Protein AF-A0A081D9Q4-F1 (afdb_monomer_lite)

Secondary structure (DSSP, 8-state):
--HHHHHTS-GGG--SHHHHHHHHHHHHHHHH-S-HHHHHHHHHHHHHHHHHHHHHH-GGGS--S---------------------------------------

Radius of gyration: 26.52 Å; chains: 1; bounding box: 28×70×65 Å

Structure (mmCIF, N/CA/C/O backbone):
data_AF-A0A081D9Q4-F1
#
_entry.id   AF-A0A081D9Q4-F1
#
loop_
_atom_site.group_PDB
_atom_site.id
_atom_site.type_symbol
_atom_site.label_atom_id
_atom_site.label_alt_id
_atom_site.label_comp_id
_atom_site.label_asym_id
_atom_site.label_entity_id
_atom_site.label_seq_id
_atom_site.pdbx_PDB_ins_code
_atom_site.Cartn_x
_atom_site.Cartn_y
_atom_site.Cartn_z
_atom_site.occupancy
_atom_site.B_iso_or_equiv
_atom_site.auth_seq_id
_atom_site.auth_comp_id
_atom_site.auth_asym_id
_atom_si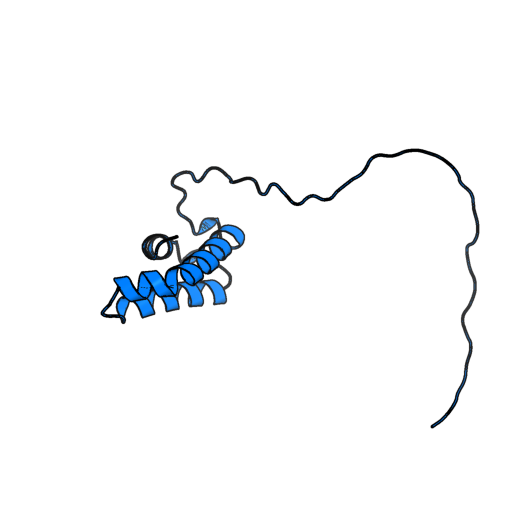te.auth_atom_id
_atom_site.pdbx_PDB_model_num
ATOM 1 N N . MET A 1 1 ? 10.750 -3.198 6.426 1.00 82.31 1 MET A N 1
ATOM 2 C CA . MET A 1 1 ? 9.525 -3.956 6.050 1.00 82.31 1 MET A CA 1
ATOM 3 C C . MET A 1 1 ? 9.597 -4.394 4.584 1.00 82.31 1 MET A C 1
ATOM 5 O O . MET A 1 1 ? 10.471 -3.894 3.883 1.00 82.31 1 MET A O 1
ATOM 9 N N . THR A 1 2 ? 8.752 -5.325 4.122 1.00 86.06 2 THR A N 1
ATOM 10 C CA . THR A 1 2 ? 8.712 -5.795 2.714 1.00 86.06 2 THR A CA 1
ATOM 11 C C . THR A 1 2 ? 7.330 -5.623 2.081 1.00 86.06 2 THR A C 1
ATOM 13 O O . THR A 1 2 ? 6.316 -5.588 2.777 1.00 86.06 2 THR A O 1
ATOM 16 N N . ILE A 1 3 ? 7.273 -5.566 0.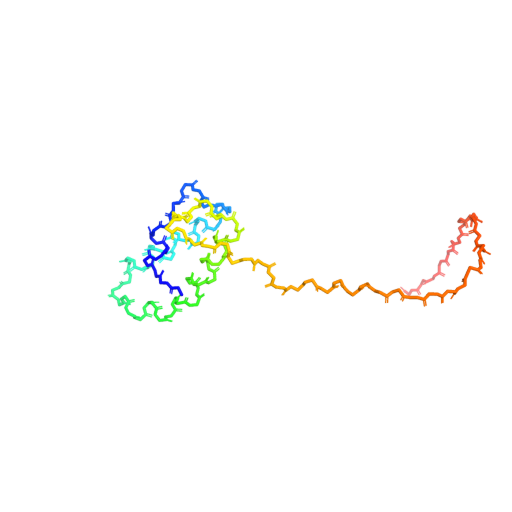745 1.00 87.69 3 ILE A N 1
ATOM 17 C CA . ILE A 1 3 ? 6.013 -5.490 -0.019 1.00 87.69 3 ILE A CA 1
ATOM 18 C C . ILE A 1 3 ? 5.072 -6.670 0.291 1.00 87.69 3 ILE A C 1
ATOM 20 O O . ILE A 1 3 ? 3.857 -6.504 0.340 1.00 87.69 3 ILE A O 1
ATOM 24 N N . GLN A 1 4 ? 5.625 -7.850 0.594 1.00 88.38 4 GLN A N 1
ATOM 25 C CA . GLN A 1 4 ? 4.850 -9.039 0.969 1.00 88.38 4 GLN A CA 1
ATOM 26 C C . GLN A 1 4 ? 4.073 -8.840 2.276 1.00 88.38 4 GLN A C 1
ATOM 28 O O . GLN A 1 4 ? 2.974 -9.364 2.427 1.00 88.38 4 GLN A O 1
ATOM 33 N N . GLN A 1 5 ? 4.612 -8.056 3.213 1.00 86.44 5 GLN A N 1
ATOM 34 C CA . GLN A 1 5 ? 3.910 -7.745 4.459 1.00 86.44 5 GLN A CA 1
ATOM 35 C C . GLN A 1 5 ? 2.711 -6.829 4.215 1.00 86.44 5 GLN A C 1
ATOM 37 O O . GLN A 1 5 ? 1.694 -7.008 4.875 1.00 86.44 5 GLN A O 1
ATOM 42 N N . LEU A 1 6 ? 2.798 -5.909 3.245 1.00 87.31 6 LEU A N 1
ATOM 43 C CA . LEU A 1 6 ? 1.646 -5.113 2.811 1.00 87.31 6 LEU A CA 1
ATOM 44 C C . LEU A 1 6 ? 0.592 -5.986 2.119 1.00 87.31 6 LEU A C 1
ATOM 46 O O . LEU A 1 6 ? -0.589 -5.858 2.410 1.00 87.31 6 LEU A O 1
ATOM 50 N N . GLN A 1 7 ? 1.015 -6.934 1.277 1.00 88.50 7 GLN A N 1
ATOM 51 C CA . GLN A 1 7 ? 0.108 -7.883 0.615 1.00 88.50 7 GLN A CA 1
ATOM 52 C C . GLN A 1 7 ? -0.625 -8.812 1.595 1.00 88.50 7 GLN A C 1
ATOM 54 O O . GLN A 1 7 ? -1.707 -9.305 1.284 1.00 88.50 7 GLN A O 1
ATOM 59 N N . ALA A 1 8 ? -0.041 -9.063 2.768 1.00 88.62 8 ALA A N 1
ATOM 60 C CA . ALA A 1 8 ? -0.639 -9.878 3.820 1.00 88.62 8 ALA A CA 1
ATOM 61 C C . ALA A 1 8 ? -1.656 -9.114 4.692 1.00 88.62 8 ALA A C 1
ATOM 63 O O . ALA A 1 8 ? -2.322 -9.737 5.526 1.00 88.62 8 ALA A O 1
ATOM 64 N N . LEU A 1 9 ? -1.777 -7.790 4.525 1.00 88.06 9 LEU A N 1
ATOM 65 C CA . LEU A 1 9 ? -2.727 -6.972 5.273 1.00 88.06 9 LEU A CA 1
ATOM 66 C C . LEU A 1 9 ? -4.166 -7.272 4.862 1.00 88.06 9 LEU A C 1
ATOM 68 O O . LEU A 1 9 ? -4.498 -7.440 3.688 1.00 88.06 9 LEU A O 1
ATOM 72 N N . ASP A 1 10 ? -5.051 -7.280 5.851 1.00 89.50 10 ASP A N 1
ATOM 73 C CA . ASP A 1 10 ? -6.482 -7.347 5.621 1.00 89.50 10 ASP A CA 1
ATOM 74 C C . ASP A 1 10 ? -7.019 -5.950 5.286 1.00 89.50 10 ASP A C 1
ATOM 76 O O . ASP A 1 10 ? -7.349 -5.160 6.172 1.00 89.50 10 ASP A O 1
ATOM 80 N N . MET A 1 11 ? -7.089 -5.644 3.988 1.00 87.06 11 MET A N 1
ATOM 81 C CA . MET A 1 11 ? -7.501 -4.331 3.469 1.00 87.06 11 MET A CA 1
ATOM 82 C C . MET A 1 11 ? -8.877 -3.876 3.974 1.00 87.06 11 MET A C 1
ATOM 84 O O . MET A 1 11 ? -9.105 -2.678 4.097 1.00 87.06 11 MET A O 1
ATOM 88 N N . SER A 1 12 ? -9.771 -4.803 4.335 1.00 89.06 12 SER A N 1
ATOM 89 C CA . SER A 1 12 ? -11.099 -4.478 4.885 1.00 89.06 12 SER A CA 1
ATOM 90 C C . SER A 1 12 ? -11.024 -3.819 6.264 1.00 89.06 12 SER A C 1
ATOM 92 O O . SER A 1 12 ? -11.962 -3.151 6.690 1.00 89.06 12 SER A O 1
ATOM 94 N N . ASN A 1 13 ? -9.917 -4.034 6.973 1.00 88.56 13 ASN A N 1
ATOM 95 C CA . ASN A 1 13 ? -9.664 -3.501 8.305 1.00 88.56 13 ASN A CA 1
ATOM 96 C C . ASN A 1 13 ? -8.648 -2.349 8.293 1.00 88.56 13 ASN A C 1
ATOM 98 O O . ASN A 1 13 ? -8.351 -1.801 9.355 1.00 88.56 13 ASN A O 1
ATOM 102 N N . VAL A 1 14 ? -8.109 -1.973 7.124 1.00 88.44 14 VAL A N 1
ATOM 103 C CA . VAL A 1 14 ? -7.198 -0.830 6.982 1.00 88.44 14 VAL A CA 1
ATOM 104 C C . VAL A 1 14 ? -8.017 0.456 6.969 1.00 88.44 14 VAL A C 1
ATOM 106 O O . VAL A 1 14 ? -8.794 0.706 6.055 1.00 88.44 14 VAL A O 1
ATOM 109 N N . GLN A 1 15 ? -7.830 1.292 7.990 1.00 85.44 15 GLN A N 1
ATOM 110 C CA . GLN A 1 15 ? -8.443 2.614 8.084 1.00 85.44 15 GLN A CA 1
ATOM 111 C C . GLN A 1 15 ? -7.406 3.658 8.514 1.00 85.44 15 GLN A C 1
ATOM 113 O O . GLN A 1 15 ? -6.494 3.334 9.280 1.00 85.44 15 GLN A O 1
ATOM 118 N N . PRO A 1 16 ? -7.532 4.918 8.063 1.00 91.31 16 PRO A N 1
ATOM 119 C C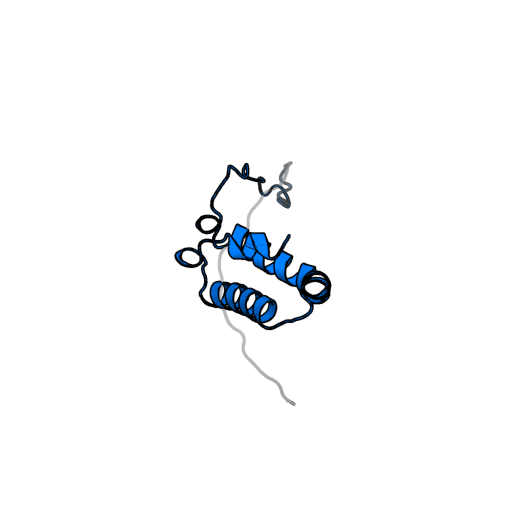A . PRO A 1 16 ? -8.597 5.484 7.215 1.00 91.31 16 PRO A CA 1
ATOM 120 C C . PRO A 1 16 ? -8.507 5.066 5.734 1.00 91.31 16 PRO A C 1
ATOM 122 O O . PRO A 1 16 ? -7.491 4.523 5.315 1.00 91.31 16 PRO A O 1
ATOM 125 N N . GLU A 1 17 ? -9.534 5.376 4.930 1.00 90.56 17 GLU A N 1
ATOM 126 C CA . GLU A 1 17 ? -9.579 5.067 3.482 1.00 90.56 17 GLU A CA 1
ATOM 127 C C . GLU A 1 17 ? -8.330 5.572 2.741 1.00 90.56 17 GLU A C 1
ATOM 129 O O . GLU A 1 17 ? -7.750 4.852 1.941 1.00 90.56 17 GLU A O 1
ATOM 134 N N . ALA A 1 18 ? -7.818 6.751 3.103 1.00 90.56 18 ALA A N 1
ATOM 135 C CA . ALA A 1 18 ? -6.576 7.279 2.537 1.00 90.56 18 ALA A CA 1
ATOM 136 C C . ALA A 1 18 ? -5.357 6.358 2.759 1.00 90.56 18 ALA A C 1
ATOM 138 O O . ALA A 1 18 ? -4.485 6.262 1.898 1.00 90.56 18 ALA A O 1
ATOM 139 N N . LEU A 1 19 ? -5.284 5.672 3.906 1.00 89.62 19 LEU A N 1
ATOM 140 C CA . LEU A 1 19 ? -4.225 4.700 4.183 1.00 89.62 19 LEU A CA 1
ATOM 141 C C . LEU A 1 19 ? -4.426 3.425 3.360 1.00 89.62 19 LEU A C 1
ATOM 143 O O . LEU A 1 19 ? -3.454 2.855 2.875 1.00 89.62 19 LEU A O 1
ATOM 147 N N . GLN A 1 20 ? -5.678 3.010 3.172 1.00 91.44 20 GLN A N 1
ATOM 148 C CA . GLN A 1 20 ? -6.027 1.888 2.309 1.00 91.44 20 GLN A CA 1
ATOM 149 C C . GLN A 1 20 ? -5.626 2.167 0.854 1.00 91.44 20 GLN A C 1
ATOM 151 O O . GLN A 1 20 ? -4.970 1.326 0.246 1.00 91.44 20 GLN A O 1
ATOM 156 N N . THR A 1 21 ? -5.922 3.360 0.328 1.00 92.94 21 THR A N 1
ATOM 157 C CA . THR A 1 21 ? -5.475 3.790 -1.005 1.00 92.94 21 THR A CA 1
ATOM 158 C C . THR A 1 21 ? -3.956 3.779 -1.107 1.00 92.94 21 THR A C 1
ATOM 160 O O . THR A 1 21 ? -3.427 3.201 -2.041 1.00 92.94 21 THR A O 1
ATOM 163 N N . ALA A 1 22 ? -3.232 4.315 -0.120 1.00 91.56 22 ALA A N 1
ATOM 164 C CA . ALA A 1 22 ? -1.769 4.323 -0.159 1.00 91.56 22 ALA A CA 1
ATOM 165 C C . ALA A 1 22 ? -1.156 2.908 -0.179 1.00 91.56 22 ALA A C 1
ATOM 167 O O . ALA A 1 22 ? -0.176 2.667 -0.879 1.00 91.56 22 ALA A O 1
ATOM 168 N N . VAL A 1 23 ? -1.720 1.961 0.582 1.00 90.94 23 VAL A N 1
ATOM 169 C CA . VAL A 1 23 ? -1.292 0.550 0.535 1.00 90.94 23 VAL A CA 1
ATOM 170 C C . VAL A 1 23 ? -1.584 -0.049 -0.842 1.00 90.94 23 VAL A C 1
ATOM 172 O O . VAL A 1 23 ? -0.739 -0.755 -1.393 1.00 90.94 23 VAL A O 1
ATOM 175 N N . GLN A 1 24 ? -2.762 0.242 -1.394 1.00 92.50 24 GLN A N 1
ATOM 176 C CA . GLN A 1 24 ? -3.191 -0.246 -2.698 1.00 92.50 24 GLN A CA 1
ATOM 177 C C . GLN A 1 24 ? -2.308 0.297 -3.830 1.00 92.50 24 GLN A C 1
ATOM 179 O O . GLN A 1 24 ? -1.799 -0.503 -4.609 1.00 92.50 24 GLN A O 1
ATOM 184 N N . ASP A 1 25 ? -2.047 1.603 -3.859 1.00 93.38 25 ASP A N 1
ATOM 185 C CA . ASP A 1 25 ? -1.199 2.262 -4.857 1.00 93.38 25 ASP A CA 1
ATOM 186 C C . ASP A 1 25 ? 0.194 1.624 -4.893 1.00 93.38 25 ASP A C 1
ATOM 188 O O . ASP A 1 25 ? 0.659 1.201 -5.945 1.00 93.38 25 ASP A O 1
ATOM 192 N N . ILE A 1 26 ? 0.820 1.419 -3.727 1.00 91.62 26 ILE A N 1
ATOM 193 C CA . ILE A 1 26 ? 2.133 0.759 -3.640 1.00 91.62 26 ILE A CA 1
ATOM 194 C C . ILE A 1 26 ? 2.071 -0.688 -4.164 1.00 91.62 26 ILE A C 1
ATOM 196 O O . ILE A 1 26 ? 3.022 -1.177 -4.781 1.00 91.62 26 ILE A O 1
ATOM 200 N N . MET A 1 27 ? 0.974 -1.405 -3.896 1.00 91.75 27 MET A N 1
ATOM 201 C CA . MET A 1 27 ? 0.781 -2.773 -4.380 1.00 91.75 27 MET A CA 1
ATOM 202 C C . MET A 1 27 ? 0.558 -2.839 -5.891 1.00 91.75 27 MET A C 1
ATOM 204 O O . MET A 1 27 ? 0.996 -3.813 -6.507 1.00 91.75 27 MET A O 1
ATOM 208 N N . ASP A 1 28 ? -0.129 -1.862 -6.474 1.00 93.69 28 ASP A N 1
ATOM 209 C CA . ASP A 1 28 ? -0.369 -1.791 -7.912 1.00 93.69 28 ASP A CA 1
ATOM 210 C C . ASP A 1 28 ? 0.885 -1.305 -8.658 1.00 93.69 28 ASP A C 1
ATOM 212 O O . ASP A 1 28 ? 1.315 -1.993 -9.586 1.00 93.69 28 ASP A O 1
ATOM 216 N N . ASP A 1 29 ? 1.599 -0.295 -8.151 1.00 92.06 29 ASP A N 1
ATOM 217 C CA . ASP A 1 29 ? 2.905 0.136 -8.677 1.00 92.06 29 ASP A CA 1
ATOM 218 C C . ASP A 1 29 ? 3.918 -1.026 -8.739 1.00 92.06 29 ASP A C 1
ATOM 220 O O . ASP A 1 29 ? 4.682 -1.172 -9.701 1.00 92.06 29 ASP A O 1
ATOM 224 N N . TYR A 1 30 ? 3.912 -1.900 -7.724 1.00 91.19 30 TYR A N 1
ATOM 225 C CA . TYR A 1 30 ? 4.761 -3.095 -7.690 1.00 91.19 30 TYR A CA 1
ATOM 226 C C . TYR A 1 30 ? 4.385 -4.137 -8.754 1.00 91.19 30 TYR A C 1
ATOM 228 O O . TYR A 1 30 ? 5.249 -4.884 -9.222 1.00 91.19 30 TYR A O 1
ATOM 236 N N . LYS A 1 31 ? 3.101 -4.238 -9.119 1.00 91.44 31 LYS A N 1
ATOM 237 C CA . LYS A 1 31 ? 2.641 -5.145 -10.184 1.00 91.44 31 LYS A CA 1
ATOM 238 C C . LYS A 1 31 ? 2.953 -4.585 -11.565 1.00 91.44 31 LYS A C 1
ATOM 240 O O . LYS A 1 31 ? 3.285 -5.366 -12.454 1.00 91.44 31 LYS A O 1
ATOM 245 N N . GLU A 1 32 ? 2.828 -3.273 -11.739 1.00 93.50 32 GLU A N 1
ATOM 246 C CA . GLU A 1 32 ? 3.094 -2.590 -13.007 1.00 93.50 32 GLU A CA 1
ATOM 247 C C . GLU A 1 32 ? 4.595 -2.477 -13.299 1.00 93.50 32 GLU A C 1
ATOM 249 O O . GLU A 1 32 ? 5.023 -2.512 -14.456 1.00 93.50 32 GLU A O 1
ATOM 254 N N . THR A 1 33 ? 5.422 -2.401 -12.256 1.00 90.94 33 THR A N 1
ATOM 255 C CA . THR A 1 33 ? 6.872 -2.340 -12.411 1.00 90.94 33 THR A CA 1
ATOM 256 C C . THR A 1 33 ? 7.466 -3.689 -12.833 1.00 90.94 33 THR A C 1
ATOM 258 O O . THR A 1 33 ? 7.351 -4.702 -12.143 1.00 90.94 33 THR A O 1
ATOM 261 N N . ASN A 1 34 ? 8.211 -3.682 -13.944 1.00 92.44 34 ASN A N 1
ATOM 262 C CA . ASN A 1 34 ? 8.973 -4.846 -14.411 1.00 92.44 34 ASN A CA 1
ATOM 263 C C . ASN A 1 34 ? 10.181 -5.162 -13.507 1.00 92.44 34 ASN A C 1
ATOM 265 O O . ASN A 1 34 ? 10.511 -6.329 -13.296 1.00 92.44 34 ASN A O 1
ATOM 269 N N . ASP A 1 35 ? 10.831 -4.134 -12.948 1.00 92.06 35 ASP A N 1
ATOM 270 C CA . ASP A 1 35 ? 12.008 -4.284 -12.086 1.00 92.06 35 ASP A CA 1
ATOM 271 C C . ASP A 1 35 ? 11.637 -4.256 -10.598 1.00 92.06 35 ASP A C 1
ATOM 273 O O . ASP A 1 35 ? 11.762 -3.252 -9.892 1.00 92.06 35 ASP A O 1
ATOM 277 N N . LYS A 1 36 ? 11.145 -5.399 -10.116 1.00 90.19 36 LYS A N 1
ATOM 278 C CA . LYS A 1 36 ? 10.691 -5.566 -8.727 1.00 90.19 36 LYS A CA 1
ATOM 279 C C . LYS A 1 36 ? 11.779 -5.254 -7.705 1.00 90.19 36 LYS A C 1
ATOM 281 O O . LYS A 1 36 ? 11.484 -4.751 -6.627 1.00 90.19 36 LYS A O 1
ATOM 286 N N . LYS A 1 37 ? 13.039 -5.533 -8.044 1.00 90.44 37 LYS A N 1
ATOM 287 C CA . LYS A 1 37 ? 14.174 -5.331 -7.143 1.00 90.44 37 LYS A CA 1
ATOM 288 C C . LYS A 1 37 ? 14.496 -3.847 -6.983 1.00 90.44 37 LYS A C 1
ATOM 290 O O . LYS A 1 37 ? 14.692 -3.398 -5.859 1.00 90.44 37 LYS A O 1
ATOM 295 N N . ALA A 1 38 ? 14.531 -3.089 -8.078 1.00 91.75 38 ALA A N 1
ATOM 296 C CA . ALA A 1 38 ? 14.706 -1.642 -8.018 1.00 91.75 38 ALA A CA 1
ATOM 297 C C . ALA A 1 38 ? 13.527 -0.966 -7.308 1.00 91.75 38 ALA A C 1
ATOM 299 O O . ALA A 1 38 ? 13.742 -0.082 -6.479 1.00 91.75 38 ALA A O 1
ATOM 300 N N . PHE A 1 39 ? 12.298 -1.424 -7.570 1.00 91.19 39 PHE A N 1
ATOM 301 C CA . PHE A 1 39 ? 11.122 -0.931 -6.860 1.00 91.19 39 PHE A CA 1
ATOM 302 C C . PHE A 1 39 ? 11.236 -1.158 -5.357 1.00 91.19 39 PHE A C 1
ATOM 304 O O . PHE A 1 39 ? 11.064 -0.219 -4.591 1.00 91.19 39 PHE A O 1
ATOM 311 N N . GLU A 1 40 ? 11.556 -2.379 -4.923 1.00 89.56 40 GLU A N 1
ATOM 312 C CA . GLU A 1 40 ? 11.667 -2.696 -3.499 1.00 89.56 40 GLU A CA 1
ATOM 313 C C . GLU A 1 40 ? 12.730 -1.851 -2.799 1.00 89.56 40 GLU A C 1
ATOM 315 O O . GLU A 1 40 ? 12.486 -1.417 -1.681 1.00 89.56 40 GLU A O 1
ATOM 320 N N . GLU A 1 41 ? 13.863 -1.559 -3.442 1.00 92.19 41 GLU A N 1
ATOM 321 C CA . GLU A 1 41 ? 14.921 -0.716 -2.866 1.00 92.19 41 GLU A CA 1
ATOM 322 C C . GLU A 1 41 ? 14.482 0.751 -2.720 1.00 92.19 41 GLU A C 1
ATOM 324 O O . GLU A 1 41 ? 14.741 1.370 -1.688 1.00 92.19 41 GLU A O 1
ATOM 329 N N . ILE A 1 42 ? 13.785 1.299 -3.722 1.00 90.62 42 ILE A N 1
ATOM 330 C CA . ILE A 1 42 ? 13.321 2.697 -3.728 1.00 90.62 42 ILE A CA 1
ATOM 331 C C . ILE A 1 42 ? 12.103 2.872 -2.811 1.00 90.62 42 ILE A C 1
ATOM 333 O O . ILE A 1 42 ? 12.029 3.811 -2.019 1.00 90.62 42 ILE A O 1
ATOM 337 N N . ALA A 1 43 ? 11.146 1.950 -2.891 1.00 90.00 43 ALA A N 1
ATOM 338 C CA . ALA A 1 43 ? 9.906 1.981 -2.131 1.00 90.00 43 ALA A CA 1
ATOM 339 C C . ALA A 1 43 ? 10.073 1.455 -0.700 1.00 90.00 43 ALA A C 1
ATOM 341 O O . ALA A 1 43 ? 9.153 1.615 0.097 1.00 90.00 43 ALA A O 1
ATOM 342 N N . LYS A 1 44 ? 11.224 0.870 -0.337 1.00 90.62 44 LYS A N 1
ATOM 343 C CA . LYS A 1 44 ? 11.496 0.297 0.993 1.00 90.62 44 LYS A CA 1
ATOM 344 C C . LYS A 1 44 ? 11.078 1.214 2.137 1.00 90.62 44 LYS A C 1
ATOM 346 O O . LYS A 1 44 ? 10.396 0.786 3.067 1.00 90.62 44 LYS A O 1
ATOM 351 N N . GLU A 1 45 ? 11.495 2.476 2.063 1.00 90.69 45 GLU A N 1
ATOM 352 C CA . GLU A 1 45 ? 11.226 3.463 3.107 1.00 90.69 45 GLU A CA 1
ATOM 353 C C . GLU A 1 45 ? 9.735 3.834 3.156 1.00 90.69 45 GLU A C 1
ATOM 355 O O . GLU A 1 45 ? 9.160 3.983 4.234 1.00 90.69 45 GLU A O 1
ATOM 360 N N . ASN A 1 46 ? 9.079 3.913 1.996 1.00 89.31 46 ASN A N 1
ATOM 361 C CA . ASN A 1 46 ? 7.647 4.198 1.902 1.00 89.31 46 ASN A CA 1
ATOM 362 C C . ASN A 1 46 ? 6.805 3.029 2.423 1.00 89.31 46 ASN A C 1
ATOM 364 O O . ASN A 1 46 ? 5.893 3.240 3.219 1.00 89.31 46 ASN A O 1
ATOM 368 N N . ILE A 1 47 ? 7.159 1.799 2.047 1.00 90.06 47 ILE A N 1
ATOM 369 C CA . ILE A 1 47 ? 6.548 0.560 2.539 1.00 90.06 47 ILE A CA 1
ATOM 370 C C . ILE A 1 47 ? 6.636 0.507 4.064 1.00 90.06 47 ILE A C 1
ATOM 372 O O . ILE A 1 47 ? 5.655 0.191 4.733 1.00 90.06 47 ILE A O 1
ATOM 376 N N . GLU A 1 48 ? 7.790 0.853 4.634 1.00 90.62 48 GLU A N 1
ATOM 377 C CA . GLU A 1 48 ? 7.973 0.875 6.082 1.00 90.62 48 GLU A CA 1
ATOM 378 C C . GLU A 1 48 ? 7.121 1.943 6.771 1.00 90.62 48 GLU A C 1
ATOM 380 O O . GLU A 1 48 ? 6.452 1.642 7.759 1.00 90.62 48 GLU A O 1
ATOM 385 N N . LYS A 1 49 ? 7.072 3.165 6.231 1.00 90.44 49 LYS A N 1
ATOM 386 C CA . LYS A 1 49 ? 6.228 4.240 6.776 1.00 90.44 49 LYS A CA 1
ATOM 387 C C . LYS A 1 49 ? 4.747 3.875 6.750 1.00 90.44 49 LYS A C 1
ATOM 389 O O . LYS A 1 49 ? 4.054 4.071 7.747 1.00 90.44 49 LYS A O 1
ATOM 394 N N . VAL A 1 50 ? 4.270 3.332 5.632 1.00 89.06 50 VAL A N 1
ATOM 395 C CA . VAL A 1 50 ? 2.873 2.911 5.477 1.00 89.06 50 VAL A CA 1
ATOM 396 C C . VAL A 1 50 ? 2.558 1.753 6.416 1.00 89.06 50 VAL A C 1
ATOM 398 O O . VAL A 1 50 ? 1.549 1.798 7.114 1.00 89.06 50 VAL A O 1
ATOM 401 N N . PHE A 1 51 ? 3.448 0.766 6.526 1.00 89.00 51 PHE A N 1
ATOM 402 C CA . PHE A 1 51 ? 3.259 -0.346 7.451 1.00 89.00 51 PHE A CA 1
ATOM 403 C C . PHE A 1 51 ? 3.186 0.121 8.913 1.00 89.00 51 PHE A C 1
ATOM 405 O O . PHE A 1 51 ? 2.285 -0.286 9.639 1.00 89.00 51 PHE A O 1
ATOM 412 N N . LEU A 1 52 ? 4.070 1.027 9.343 1.00 89.06 52 LEU A N 1
ATOM 413 C CA . LEU A 1 52 ? 4.029 1.598 10.695 1.00 89.06 52 LEU A CA 1
ATOM 414 C C . LEU A 1 52 ? 2.739 2.389 10.956 1.00 89.06 52 LEU A C 1
ATOM 416 O O . LEU A 1 52 ? 2.234 2.400 12.077 1.00 89.06 52 LEU A O 1
ATOM 420 N N . LEU A 1 53 ? 2.191 3.058 9.939 1.00 89.00 53 LEU A N 1
ATOM 421 C CA . LEU A 1 53 ? 0.894 3.725 10.049 1.00 89.00 53 LEU A CA 1
ATOM 422 C C . LEU A 1 53 ? -0.243 2.714 10.200 1.00 89.00 53 LEU A C 1
ATOM 424 O O . LEU A 1 53 ? -1.095 2.906 11.065 1.00 89.00 53 LEU A O 1
ATOM 428 N N . VAL A 1 54 ? -0.230 1.627 9.426 1.00 88.25 54 VAL A N 1
ATOM 429 C CA . VAL A 1 54 ? -1.206 0.535 9.555 1.00 88.25 54 VAL A CA 1
ATOM 430 C C . VAL A 1 54 ? -1.108 -0.111 10.933 1.00 88.25 54 VAL A C 1
ATOM 432 O O . VAL A 1 54 ? -2.127 -0.288 11.585 1.00 88.25 54 VAL A O 1
ATOM 435 N N . GLU A 1 55 ? 0.094 -0.375 11.440 1.00 87.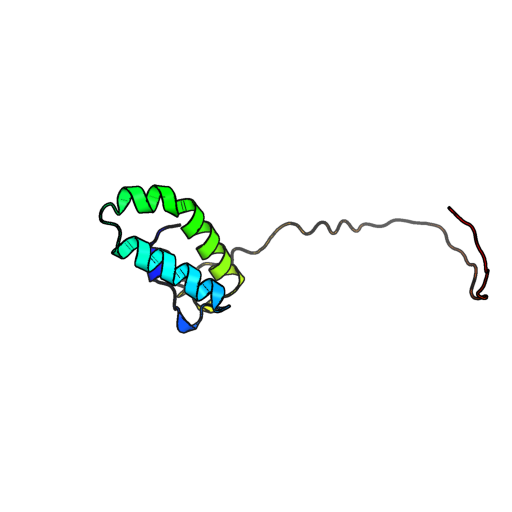69 55 GLU A N 1
ATOM 436 C CA . GLU A 1 55 ? 0.287 -0.942 12.779 1.00 87.69 55 GLU A CA 1
ATOM 437 C C . GLU A 1 55 ? -0.305 -0.049 13.882 1.00 87.69 55 GLU A C 1
ATOM 439 O O . GLU A 1 55 ? -0.866 -0.542 14.860 1.00 87.69 55 GLU A O 1
ATOM 444 N N . ARG A 1 56 ? -0.229 1.276 13.716 1.00 87.44 56 ARG A N 1
ATOM 445 C CA . ARG A 1 56 ? -0.726 2.241 14.707 1.00 87.44 56 ARG A CA 1
ATOM 446 C C . ARG A 1 56 ? -2.219 2.534 14.582 1.00 87.44 56 ARG A C 1
ATOM 448 O O . ARG A 1 56 ? -2.873 2.723 15.604 1.00 87.44 56 ARG A O 1
ATOM 455 N N . LEU A 1 57 ? -2.740 2.627 13.360 1.00 86.12 57 LEU A N 1
ATOM 456 C CA . LEU A 1 57 ? -4.116 3.061 13.079 1.00 86.12 57 LEU A CA 1
ATOM 457 C C . LEU A 1 57 ? -5.072 1.889 12.847 1.00 86.12 57 LEU A C 1
ATOM 459 O O . LEU A 1 57 ? -6.233 1.953 13.239 1.00 86.12 57 LEU A O 1
ATOM 463 N N . ALA A 1 58 ? -4.573 0.811 12.253 1.00 87.06 58 ALA A N 1
ATOM 464 C CA . ALA A 1 58 ? -5.326 -0.372 11.869 1.00 87.06 58 ALA A CA 1
ATOM 465 C C . ALA A 1 58 ? -4.620 -1.670 12.316 1.00 87.06 58 ALA A C 1
ATOM 467 O O . ALA A 1 58 ? -4.398 -2.568 11.501 1.00 87.06 58 ALA A O 1
ATOM 468 N N . PRO A 1 59 ? -4.294 -1.828 13.615 1.00 85.19 59 PRO A N 1
ATOM 469 C CA . PRO A 1 59 ? -3.618 -3.032 14.110 1.00 85.19 59 PRO A CA 1
ATOM 470 C C . PRO A 1 59 ? -4.420 -4.313 13.837 1.00 85.19 59 PRO A C 1
ATOM 472 O O . PRO A 1 59 ? -3.845 -5.386 13.691 1.00 85.19 59 PRO A O 1
ATOM 475 N N . ASN A 1 60 ? -5.747 -4.200 13.718 1.00 85.88 60 ASN A N 1
ATOM 476 C CA . ASN A 1 60 ? -6.643 -5.313 13.400 1.00 85.88 60 ASN A CA 1
ATOM 477 C C . ASN A 1 60 ? -6.484 -5.829 11.958 1.00 85.88 60 ASN A C 1
ATOM 479 O O . ASN A 1 60 ? -6.891 -6.952 11.675 1.00 85.88 60 ASN A O 1
ATOM 483 N N . ALA A 1 61 ? -5.903 -5.032 11.054 1.00 86.19 61 ALA A N 1
ATOM 484 C CA . ALA A 1 61 ? -5.622 -5.442 9.679 1.00 86.19 61 ALA A CA 1
ATOM 485 C C . ALA A 1 61 ? -4.412 -6.378 9.573 1.00 86.19 61 ALA A C 1
ATOM 487 O O . ALA A 1 61 ? -4.263 -7.100 8.588 1.00 86.19 61 ALA A O 1
ATOM 488 N N . ILE A 1 62 ? -3.537 -6.385 10.579 1.00 83.81 62 ILE A N 1
ATOM 489 C CA . ILE A 1 62 ? -2.362 -7.248 10.605 1.00 83.81 62 ILE A CA 1
ATOM 490 C C . ILE A 1 62 ? -2.801 -8.589 11.193 1.00 83.81 62 ILE A C 1
ATOM 492 O O . ILE A 1 62 ? -3.078 -8.693 12.389 1.00 83.81 62 ILE A O 1
ATOM 496 N N . LYS A 1 63 ? -2.880 -9.634 10.356 1.00 70.56 63 LYS A N 1
ATOM 497 C CA . LYS A 1 63 ? -3.182 -10.998 10.814 1.00 70.56 63 LYS A CA 1
ATOM 498 C C . LYS A 1 63 ? -2.076 -11.445 11.761 1.00 70.56 63 LYS A C 1
ATOM 500 O O . LYS A 1 63 ? -0.978 -11.798 11.343 1.00 70.56 63 LYS A O 1
ATOM 505 N N . ALA A 1 64 ? -2.368 -11.360 13.052 1.00 56.47 64 ALA A N 1
ATOM 506 C CA . ALA A 1 64 ? -1.425 -11.639 14.112 1.00 56.47 64 ALA A CA 1
ATOM 507 C C . ALA A 1 64 ? -1.044 -13.125 14.119 1.00 56.47 64 ALA A C 1
ATOM 509 O O . ALA A 1 64 ? -1.639 -13.922 14.843 1.00 56.47 64 ALA A O 1
ATOM 510 N N . GLU A 1 65 ? 0.033 -13.494 13.432 1.00 49.78 65 GLU A N 1
ATOM 511 C CA . GLU A 1 65 ? 0.899 -14.532 13.984 1.00 49.78 65 GLU A CA 1
ATOM 512 C C . GLU A 1 65 ? 1.677 -13.885 15.138 1.00 49.78 65 GLU A C 1
ATOM 514 O O . GLU A 1 65 ? 2.801 -13.429 14.983 1.00 49.78 65 GLU A O 1
ATOM 519 N N . LYS A 1 66 ? 0.975 -13.696 16.266 1.00 47.72 66 LYS A N 1
ATOM 520 C CA . LYS A 1 66 ? 1.471 -13.192 17.558 1.00 47.72 66 LYS A CA 1
ATOM 521 C C . LYS A 1 66 ? 2.667 -12.230 17.458 1.00 47.72 66 LYS A C 1
ATOM 523 O O . LYS A 1 66 ? 3.741 -12.509 17.986 1.00 47.72 66 LYS A O 1
ATOM 528 N N . ALA A 1 67 ? 2.465 -11.051 16.875 1.00 47.50 67 ALA A N 1
ATOM 529 C CA . ALA A 1 67 ? 3.316 -9.921 17.215 1.00 47.50 67 ALA A CA 1
ATOM 530 C C . ALA A 1 67 ? 2.929 -9.492 18.635 1.00 47.50 67 ALA A C 1
ATOM 532 O O . ALA A 1 67 ? 1.956 -8.771 18.861 1.00 47.50 67 ALA A O 1
ATOM 533 N N . GLU A 1 68 ? 3.650 -10.060 19.600 1.00 44.00 68 GLU A N 1
ATOM 534 C CA . GLU A 1 68 ? 3.834 -9.522 20.938 1.00 44.00 68 GLU A CA 1
ATOM 535 C C . GLU A 1 68 ? 3.773 -7.997 20.867 1.00 44.00 68 GLU A C 1
ATOM 537 O O . GLU A 1 68 ? 4.530 -7.382 20.113 1.00 44.00 68 GLU A O 1
ATOM 542 N N . LYS A 1 69 ? 2.814 -7.411 21.596 1.00 47.22 69 LYS A N 1
ATOM 543 C CA . LYS A 1 69 ? 2.712 -5.972 21.822 1.00 47.22 69 LYS A CA 1
ATOM 544 C C . LYS A 1 69 ? 4.124 -5.441 22.055 1.00 47.22 69 LYS A C 1
ATOM 546 O O . LYS A 1 69 ? 4.638 -5.557 23.166 1.00 47.22 69 LYS A O 1
ATOM 551 N N . LYS A 1 70 ? 4.729 -4.808 21.046 1.00 45.28 70 LYS A N 1
ATOM 552 C CA . LYS A 1 70 ? 5.784 -3.837 21.295 1.00 45.28 70 LYS A CA 1
ATOM 553 C C . LYS A 1 70 ? 5.090 -2.656 21.932 1.00 45.28 70 LYS A C 1
ATOM 555 O O . LYS A 1 70 ? 4.568 -1.748 21.293 1.00 45.28 70 LYS A O 1
ATOM 560 N N . GLU A 1 71 ? 4.986 -2.812 23.243 1.00 41.00 71 GLU A N 1
ATO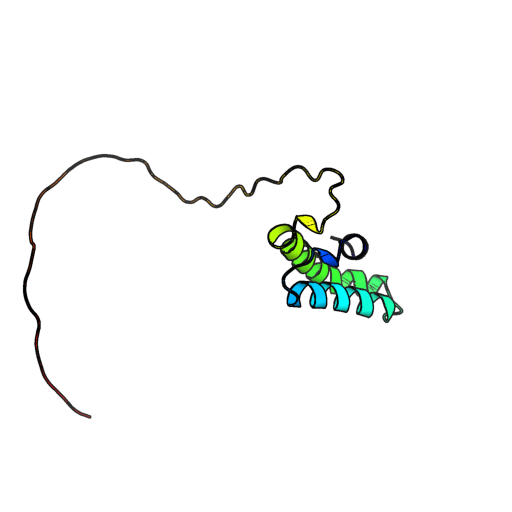M 561 C CA . GLU A 1 71 ? 4.793 -1.792 24.235 1.00 41.00 71 GLU A CA 1
ATOM 562 C C . GLU A 1 71 ? 5.366 -0.482 23.699 1.00 41.00 71 GLU A C 1
ATOM 564 O O . GLU A 1 71 ? 6.568 -0.339 23.483 1.00 41.00 71 GLU A O 1
ATOM 569 N N . SER A 1 72 ? 4.474 0.467 23.441 1.00 40.19 72 SER A N 1
ATOM 570 C CA . SER A 1 72 ? 4.831 1.865 23.280 1.00 40.19 72 SER A CA 1
ATOM 571 C C . SER A 1 72 ? 5.352 2.383 24.629 1.00 40.19 72 SER A C 1
ATOM 573 O O . SER A 1 72 ? 4.662 3.107 25.338 1.00 40.19 72 SER A O 1
ATOM 575 N N . LYS A 1 73 ? 6.559 1.971 25.016 1.00 41.88 73 LYS A N 1
ATOM 576 C CA . LYS A 1 73 ? 7.489 2.766 25.821 1.00 41.88 73 LYS A CA 1
ATOM 577 C C . LYS A 1 73 ? 8.496 3.306 24.805 1.00 41.88 73 LYS A C 1
ATOM 579 O O . LYS A 1 73 ? 9.017 2.547 24.006 1.00 41.88 73 LYS A O 1
ATOM 584 N N . GLU A 1 74 ? 8.784 4.589 24.685 1.00 38.75 74 GLU A N 1
ATOM 585 C CA . GLU A 1 74 ? 8.810 5.652 25.675 1.00 38.75 74 GLU A CA 1
ATOM 586 C C . GLU A 1 74 ? 8.912 6.958 24.866 1.00 38.75 74 GLU A C 1
ATOM 588 O O . GLU A 1 74 ? 9.704 7.075 23.937 1.00 38.75 74 GLU A O 1
ATOM 593 N N . THR A 1 75 ? 8.028 7.922 25.077 1.00 40.34 75 THR A N 1
ATOM 594 C CA . THR A 1 75 ? 8.465 9.180 25.690 1.00 40.34 75 THR A CA 1
ATOM 595 C C . THR A 1 75 ? 7.321 9.712 26.537 1.00 40.34 75 THR A C 1
ATOM 597 O O . THR A 1 75 ? 6.647 10.694 26.239 1.00 40.34 75 THR A O 1
ATOM 600 N N . SER A 1 76 ? 7.126 9.030 27.661 1.00 45.44 76 SER A N 1
ATOM 601 C CA . SER A 1 76 ? 6.639 9.688 28.859 1.00 45.44 76 SER A CA 1
ATOM 602 C C . SER A 1 76 ? 7.792 10.542 29.387 1.00 45.44 76 SER A C 1
ATOM 604 O O . SER A 1 76 ? 8.683 10.031 30.054 1.00 45.44 76 SER A O 1
ATOM 606 N N . LYS A 1 77 ? 7.791 11.848 29.102 1.00 41.84 77 LYS A N 1
ATOM 607 C CA . LYS A 1 77 ? 8.442 12.819 29.992 1.00 41.84 77 LYS A CA 1
ATOM 608 C C . LYS A 1 77 ? 7.378 13.393 30.925 1.00 41.84 77 LYS A C 1
ATOM 610 O O . LYS A 1 77 ? 7.010 14.558 30.846 1.00 41.84 77 LYS A O 1
ATOM 615 N N . LYS A 1 78 ? 6.849 12.531 31.797 1.00 43.31 78 LYS A N 1
ATOM 616 C CA . LYS A 1 78 ? 6.352 12.940 33.113 1.00 43.31 78 LYS A CA 1
ATOM 617 C C . LYS A 1 78 ? 7.520 12.774 34.082 1.00 43.31 78 LYS A C 1
ATOM 619 O O . LYS A 1 78 ? 7.713 11.700 34.635 1.00 43.31 78 LYS A O 1
ATOM 624 N N . GLU A 1 79 ? 8.287 13.838 34.285 1.00 35.75 79 GLU A N 1
ATOM 625 C CA . GLU A 1 79 ? 8.990 14.005 35.556 1.00 35.75 79 GLU A CA 1
ATOM 626 C C . GLU A 1 79 ? 7.981 14.592 36.549 1.00 35.75 79 GLU A C 1
ATOM 628 O O . GLU A 1 79 ? 7.449 15.687 36.366 1.00 35.75 79 GLU A O 1
ATOM 633 N N . SER A 1 80 ? 7.662 13.829 37.587 1.00 52.72 80 SER A N 1
ATOM 634 C CA . SER A 1 80 ? 7.050 14.329 38.813 1.00 52.72 80 SER A CA 1
ATOM 635 C C . SER A 1 80 ? 7.792 13.703 39.979 1.00 52.72 80 SER A C 1
ATOM 637 O O . SER A 1 80 ? 7.722 12.494 40.145 1.00 52.72 80 SER A O 1
ATOM 639 N N . THR A 1 81 ? 8.457 14.550 40.763 1.00 41.06 81 THR A N 1
ATOM 640 C CA . THR A 1 81 ? 8.846 14.365 42.175 1.00 41.06 81 THR A CA 1
ATOM 641 C C . THR A 1 81 ? 9.286 15.752 42.658 1.00 41.06 81 THR A C 1
ATOM 643 O O . THR A 1 81 ? 10.331 16.245 42.256 1.00 41.06 81 THR A O 1
ATOM 646 N N . GLU A 1 82 ? 8.371 16.572 43.175 1.00 41.06 82 GLU A N 1
ATOM 647 C CA . GLU A 1 82 ? 8.045 16.713 44.606 1.00 41.06 82 GLU A CA 1
ATOM 648 C C . GLU A 1 82 ? 9.220 17.204 45.474 1.00 41.06 82 GLU A C 1
ATOM 650 O O . GLU A 1 82 ? 10.091 16.419 45.834 1.00 41.06 82 GLU A O 1
ATOM 655 N N . SER A 1 83 ? 9.184 18.480 45.904 1.00 42.78 83 SER A N 1
ATOM 656 C CA . SER A 1 83 ? 9.185 18.844 47.339 1.00 42.78 83 SER A CA 1
ATOM 657 C C . SER A 1 83 ? 9.246 20.360 47.630 1.00 42.78 83 SER A C 1
ATOM 659 O O . SER A 1 83 ? 10.265 21.004 47.423 1.00 42.78 83 SER A O 1
ATOM 661 N N . LYS A 1 84 ? 8.175 20.821 48.300 1.00 41.69 84 LYS A N 1
ATOM 662 C CA . LYS A 1 84 ? 8.107 21.740 49.467 1.00 41.69 84 LYS A CA 1
ATOM 663 C C . LYS A 1 84 ? 8.202 23.276 49.329 1.00 41.69 84 LYS A C 1
ATOM 665 O O . LYS A 1 84 ? 9.229 23.822 48.957 1.00 41.69 84 LYS A O 1
ATOM 670 N N . LYS A 1 85 ? 7.164 23.888 49.944 1.00 42.38 85 LYS A N 1
ATOM 671 C CA . LYS A 1 85 ? 7.003 25.256 50.501 1.00 42.38 85 LYS A CA 1
ATOM 672 C C . LYS A 1 85 ? 6.977 26.379 49.457 1.00 42.38 85 LYS A C 1
ATOM 674 O O . LYS A 1 85 ? 7.880 26.492 48.656 1.00 42.38 85 LYS A O 1
ATOM 679 N N . ASP A 1 86 ? 5.973 27.246 49.373 1.00 39.16 86 ASP A N 1
ATOM 680 C CA . ASP A 1 86 ? 5.220 27.921 50.432 1.00 39.16 86 ASP A CA 1
ATOM 681 C C . ASP A 1 86 ? 3.930 28.505 49.799 1.00 39.16 86 ASP A C 1
ATOM 683 O O . ASP A 1 86 ? 3.966 29.067 48.705 1.00 39.16 86 ASP A O 1
ATOM 687 N N . ALA A 1 87 ? 2.778 28.367 50.456 1.00 47.97 87 ALA A N 1
ATOM 688 C CA . ALA A 1 87 ? 1.594 29.204 50.197 1.00 47.97 87 ALA A CA 1
ATOM 689 C C . ALA A 1 87 ? 1.791 30.554 50.942 1.00 47.97 87 ALA A C 1
ATOM 691 O O . ALA A 1 87 ? 2.572 30.527 51.890 1.00 47.97 87 ALA A O 1
ATOM 692 N N . PRO A 1 88 ? 1.066 31.682 50.688 1.00 48.62 88 PRO A N 1
ATOM 693 C CA . PRO A 1 88 ? -0.345 31.704 50.278 1.00 48.62 88 PRO A CA 1
ATOM 694 C C . PRO A 1 88 ? -0.882 32.925 49.465 1.00 48.62 88 PRO A C 1
ATOM 696 O O . PRO A 1 88 ? -0.310 34.004 49.411 1.00 48.62 88 PRO A O 1
ATOM 699 N N . LYS A 1 89 ? -2.114 32.742 48.954 1.00 45.03 89 LYS A N 1
ATOM 700 C CA . LYS A 1 89 ? -3.246 33.704 48.845 1.00 45.03 89 LYS A CA 1
ATOM 701 C C . LYS A 1 89 ? -3.032 35.112 48.252 1.00 45.03 89 LYS A C 1
ATOM 703 O O . LYS A 1 89 ? -2.560 35.996 48.956 1.00 45.03 89 LYS A O 1
ATOM 708 N N . LYS A 1 90 ? -3.691 35.361 47.104 1.00 40.97 90 LYS A N 1
ATOM 709 C CA . LYS A 1 90 ? -4.539 36.533 46.709 1.00 40.97 90 LYS A CA 1
ATOM 710 C C . LYS A 1 90 ? -4.577 36.579 45.163 1.00 40.97 90 LYS A C 1
ATOM 712 O O . LYS A 1 90 ? -3.571 36.290 44.547 1.00 40.97 90 LYS A O 1
ATOM 717 N N . THR A 1 91 ? -5.650 36.853 44.424 1.00 45.47 91 THR A N 1
ATOM 718 C CA . THR A 1 91 ? -6.909 37.549 44.705 1.00 45.47 91 THR A CA 1
ATOM 719 C C . THR A 1 91 ? -7.923 37.142 43.632 1.00 45.47 91 THR A C 1
ATOM 721 O O . THR A 1 91 ? -7.577 36.985 42.464 1.00 45.47 91 THR A O 1
ATOM 724 N N . LYS A 1 92 ? -9.187 37.008 44.033 1.00 47.56 92 LYS A N 1
ATOM 725 C CA . LYS A 1 92 ? -10.346 37.015 43.139 1.00 47.56 92 LYS A CA 1
ATOM 726 C C . LYS A 1 92 ? -10.547 38.431 42.576 1.00 47.56 92 LYS A C 1
ATOM 728 O O . LYS A 1 92 ? -10.337 39.383 43.317 1.00 47.56 92 LYS A O 1
ATOM 733 N N . HIS A 1 93 ? -11.136 38.502 41.378 1.00 40.22 93 HIS A N 1
ATOM 734 C CA . HIS A 1 93 ? -12.057 39.564 40.945 1.00 40.22 93 HIS A CA 1
ATOM 735 C C . HIS A 1 93 ? -11.432 40.936 40.606 1.00 40.22 93 HIS A C 1
ATOM 737 O O . HIS A 1 93 ? -10.871 41.584 41.475 1.00 40.22 93 HIS A O 1
ATOM 743 N N . LEU A 1 94 ? -11.600 41.408 39.362 1.00 41.22 94 LEU A N 1
ATOM 744 C CA . LEU A 1 94 ? -12.267 42.679 39.012 1.00 41.22 94 LEU A CA 1
ATOM 745 C C . LEU A 1 94 ? -11.945 43.118 37.559 1.00 41.22 94 LEU A C 1
ATOM 747 O O . LEU A 1 94 ? -10.799 43.350 37.207 1.00 41.22 94 LEU A O 1
ATOM 751 N N . LEU A 1 95 ? -13.020 43.297 36.782 1.00 44.28 95 LEU A N 1
ATOM 752 C CA . LEU A 1 95 ? -13.283 44.375 35.812 1.00 44.28 95 LEU A CA 1
ATOM 753 C C . LEU A 1 95 ? -12.365 44.624 34.580 1.00 44.28 95 LEU A C 1
ATOM 755 O O . LEU A 1 95 ? -11.250 45.121 34.667 1.00 44.28 95 LEU A O 1
ATOM 759 N N . LYS A 1 96 ? -12.976 44.450 33.389 1.00 48.59 96 LYS A N 1
ATOM 760 C CA . LYS A 1 96 ? -12.764 45.261 32.156 1.00 48.59 96 LYS A CA 1
ATOM 761 C C . LYS A 1 96 ? -12.995 46.769 32.464 1.00 48.59 96 LYS A C 1
ATOM 763 O O . LYS A 1 96 ? -13.600 47.023 33.506 1.00 48.59 96 LYS A O 1
ATOM 768 N N . PRO A 1 97 ? -12.785 47.767 31.563 1.00 52.97 97 PRO A N 1
ATOM 769 C CA . PRO A 1 97 ? -12.142 47.829 30.227 1.00 52.97 97 PRO A CA 1
ATOM 770 C C . PRO A 1 97 ? -11.170 49.044 30.054 1.00 52.97 97 PRO A C 1
ATOM 772 O O . PRO A 1 97 ? -11.176 49.949 30.874 1.00 52.97 97 PRO A O 1
ATOM 775 N N . LEU A 1 98 ? -10.436 49.158 28.934 1.00 50.88 98 LEU A N 1
ATOM 776 C CA . LEU A 1 98 ? -9.881 50.427 28.381 1.00 50.8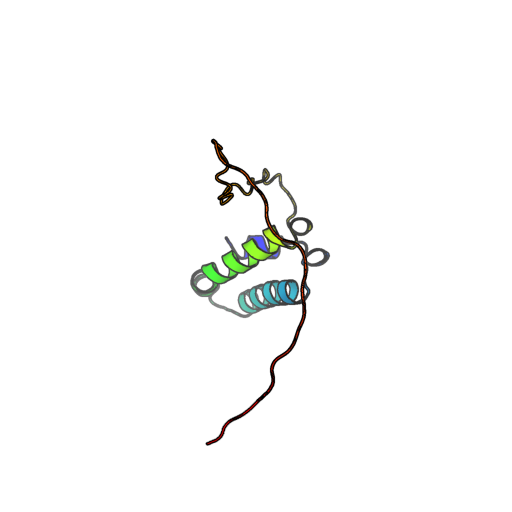8 98 LEU A CA 1
ATOM 777 C C . LEU A 1 98 ? -9.555 50.189 26.889 1.00 50.88 98 LEU A C 1
ATOM 779 O O . LEU A 1 98 ? -8.741 49.336 26.572 1.00 50.88 98 LEU A O 1
ATOM 783 N N . ARG A 1 99 ? -10.359 50.639 25.916 1.00 47.12 99 ARG A N 1
ATOM 784 C CA . ARG A 1 99 ? -10.384 51.970 25.267 1.00 47.12 99 ARG A CA 1
ATOM 785 C C . ARG A 1 99 ? -9.006 52.515 24.813 1.00 47.12 99 ARG A C 1
ATOM 787 O O . ARG A 1 99 ? -8.307 53.110 25.617 1.00 47.12 99 ARG A O 1
ATOM 794 N N . LYS A 1 100 ? -8.816 52.498 23.478 1.00 47.19 100 LYS A N 1
ATOM 795 C CA . LYS A 1 100 ? -8.570 53.660 22.577 1.00 47.19 100 LYS A CA 1
ATOM 796 C C . LYS A 1 100 ? -7.167 53.835 21.933 1.00 47.19 100 LYS A C 1
ATOM 798 O O . LYS A 1 100 ? -6.201 54.102 22.626 1.00 47.19 100 LYS A O 1
ATOM 803 N N . ASN A 1 101 ? -7.192 53.773 20.585 1.00 46.75 101 ASN A N 1
ATOM 804 C CA . ASN A 1 101 ? -6.464 54.504 19.514 1.00 46.75 101 ASN A CA 1
ATOM 805 C C . ASN A 1 101 ? -4.933 54.718 19.540 1.00 46.75 101 ASN A C 1
ATOM 807 O O . ASN A 1 101 ? -4.428 55.329 20.469 1.00 46.75 101 ASN A O 1
ATOM 811 N N . TRP A 1 102 ? -4.249 54.468 18.404 1.00 37.09 102 TRP A N 1
ATOM 812 C CA . TRP A 1 102 ? -3.953 55.430 17.304 1.00 37.09 102 TRP A CA 1
ATOM 813 C C . TRP A 1 102 ? -3.208 54.741 16.122 1.00 37.09 102 TRP A C 1
ATOM 815 O O . TRP A 1 102 ? -2.464 53.800 16.361 1.00 37.09 102 TRP A O 1
ATOM 825 N N . ILE A 1 103 ? -3.640 54.972 14.867 1.00 45.44 103 ILE A N 1
ATOM 826 C CA . ILE A 1 103 ? -2.974 55.712 13.751 1.00 45.44 103 ILE A CA 1
ATOM 827 C C . ILE A 1 103 ? -1.631 55.129 13.277 1.00 45.44 103 ILE A C 1
ATOM 829 O O . ILE A 1 103 ? -0.657 55.224 14.014 1.00 45.44 103 ILE A O 1
ATOM 833 N N . VAL A 1 104 ? -1.588 54.666 12.016 1.00 50.09 104 VAL A N 1
ATOM 834 C CA . VAL A 1 104 ? -0.811 55.247 10.890 1.00 50.09 104 VAL A CA 1
ATOM 835 C C . VAL A 1 104 ? -1.634 55.068 9.617 1.00 50.09 104 VAL A C 1
ATOM 837 O O . VAL A 1 104 ? -2.223 53.974 9.469 1.00 50.09 104 VAL A O 1
#

pLDDT: mean 71.67, std 22.05, range [35.75, 93.69]

Sequence (104 aa):
MTIQQLQALDMSNVQPEALQTAVQDIMDDYKETNDKKAFEEIAKENIEKVFLLVERLAPNAIKAEKAEKKESKETSKKESTESKKDAPKKTKHLLKPLRKNWIV

Foldseek 3Di:
DFLVQLVQFQLVQQDDPVLSVLSVVLNVVCVPDPCNPVSCVVCVVVVVVSVVVCCVPRVVRRPDPPPDPPPPDDDPPPDDDDDDDDDDDDDDDDDDDDDDDDDD

Organism: Nonlabens ulvanivorans (NCBI:txid906888)